Protein AF-A0A2T4HM24-F1 (afdb_monomer)

Nearest PDB structures (foldseek):
  4wzx-assembly1_A  TM=4.607E-01  e=9.604E+00  Homo sapiens

Radius of gyration: 13.15 Å; Cα contacts (8 Å, |Δi|>4): 70; chains: 1; bounding box: 29×18×39 Å

Mean predicted aligned error: 3.34 Å

pLDDT: mean 93.31, std 4.09, range [77.31, 97.5]

Secondary structure (DSSP, 8-state):
--HHHHHHHHHHHHTT--TTSEETTEEGGGGGHHHHHHHHHHHTT-PPTTS-HHHHHHHHHHHHHHHHT-

Foldseek 3Di:
DAPLLVQLQVVCVVVVHDQQDDDPNGGPSLVSSVVSLVVLVVCLVPDDPPDDNVVSNVSSVSNNVVSVVD

Structure (mmCIF, N/CA/C/O backbone):
data_AF-A0A2T4HM24-F1
#
_entry.id   AF-A0A2T4HM24-F1
#
loop_
_atom_site.group_PDB
_atom_site.id
_atom_site.type_symbol
_atom_site.label_atom_id
_atom_site.label_alt_id
_atom_site.label_comp_id
_atom_site.label_asym_id
_atom_site.label_entity_id
_atom_site.label_seq_id
_atom_site.pdbx_PDB_ins_code
_atom_site.Cartn_x
_atom_site.Cartn_y
_atom_site.Cartn_z
_atom_site.occupancy
_atom_site.B_iso_or_equiv
_atom_site.auth_seq_id
_atom_site.auth_comp_id
_atom_site.auth_asym_id
_atom_site.auth_atom_id
_atom_site.pdbx_PDB_model_num
ATOM 1 N N . MET A 1 1 ? -6.046 11.787 -4.180 1.00 77.31 1 MET A N 1
ATOM 2 C CA . MET A 1 1 ? -6.043 10.499 -3.456 1.00 77.31 1 MET A CA 1
ATOM 3 C C . MET A 1 1 ? -4.737 9.802 -3.770 1.00 77.31 1 MET A C 1
ATOM 5 O O . MET A 1 1 ? -4.452 9.622 -4.953 1.00 77.31 1 MET A O 1
ATOM 9 N N . LYS A 1 2 ? -3.957 9.502 -2.729 1.00 92.94 2 LYS A N 1
ATOM 10 C CA . LYS A 1 2 ? -2.650 8.839 -2.818 1.00 92.94 2 LYS A CA 1
ATOM 11 C C . LYS A 1 2 ? -2.807 7.422 -3.400 1.00 92.94 2 LYS A C 1
ATOM 13 O O . LYS A 1 2 ? -3.871 6.808 -3.265 1.00 92.94 2 LYS A O 1
ATOM 18 N N . THR A 1 3 ? -1.789 6.911 -4.084 1.00 95.25 3 THR A N 1
ATOM 19 C CA . THR A 1 3 ? -1.769 5.548 -4.641 1.00 95.25 3 THR A CA 1
ATOM 20 C C . THR A 1 3 ? -1.906 4.503 -3.539 1.00 95.25 3 THR A C 1
ATOM 22 O O . THR A 1 3 ? -2.732 3.594 -3.665 1.00 95.25 3 THR A O 1
ATOM 25 N N . ILE A 1 4 ? -1.186 4.679 -2.428 1.00 96.44 4 ILE A N 1
ATOM 26 C CA . ILE A 1 4 ? -1.275 3.767 -1.283 1.00 96.44 4 ILE A CA 1
ATOM 27 C C . ILE A 1 4 ? -2.672 3.775 -0.645 1.00 96.44 4 ILE A C 1
ATOM 29 O O . ILE A 1 4 ? -3.213 2.720 -0.323 1.00 96.44 4 ILE A O 1
ATOM 33 N N . GLU A 1 5 ? -3.308 4.950 -0.545 1.00 95.88 5 GLU A N 1
ATOM 34 C CA . GLU A 1 5 ? -4.667 5.091 -0.012 1.00 95.88 5 GLU A CA 1
ATOM 35 C C . GLU A 1 5 ? -5.666 4.33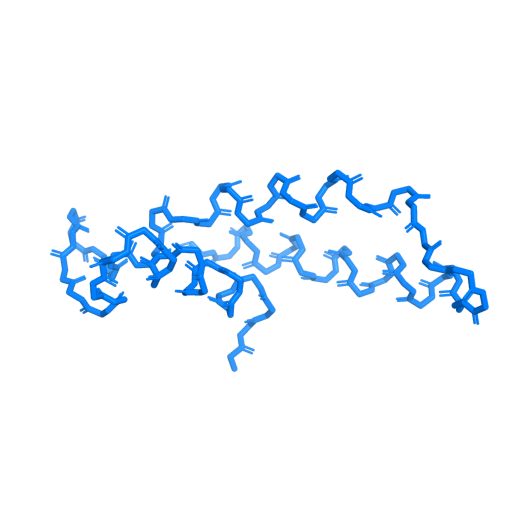7 -0.894 1.00 95.88 5 GLU A C 1
ATOM 37 O O . GLU A 1 5 ? -6.517 3.609 -0.388 1.00 95.88 5 GLU A O 1
ATOM 42 N N . ARG A 1 6 ? -5.544 4.460 -2.223 1.00 96.44 6 ARG A N 1
ATOM 43 C CA . ARG A 1 6 ? -6.405 3.731 -3.162 1.00 96.44 6 ARG A CA 1
ATOM 44 C C . ARG A 1 6 ? -6.276 2.215 -2.981 1.00 96.44 6 ARG A C 1
ATOM 46 O O . ARG A 1 6 ? -7.293 1.526 -2.970 1.00 96.44 6 ARG A O 1
ATOM 53 N N . ALA A 1 7 ? -5.054 1.706 -2.838 1.00 97.00 7 ALA A N 1
ATOM 54 C CA . ALA A 1 7 ? -4.806 0.282 -2.627 1.00 97.00 7 ALA A CA 1
ATOM 55 C C . ALA A 1 7 ? -5.356 -0.200 -1.274 1.00 97.00 7 ALA A C 1
ATOM 57 O O . ALA A 1 7 ? -6.073 -1.195 -1.223 1.00 97.00 7 ALA A O 1
ATOM 58 N N . ALA A 1 8 ? -5.102 0.542 -0.195 1.00 96.88 8 ALA A N 1
ATOM 59 C CA . ALA A 1 8 ? -5.593 0.213 1.141 1.00 96.88 8 ALA A CA 1
ATOM 60 C C . ALA A 1 8 ? -7.132 0.210 1.212 1.00 96.88 8 ALA A C 1
ATOM 62 O O . ALA A 1 8 ? -7.733 -0.696 1.786 1.00 96.88 8 ALA A O 1
ATOM 63 N N . ARG A 1 9 ? -7.790 1.171 0.552 1.00 96.94 9 ARG A N 1
ATOM 64 C CA . ARG A 1 9 ? -9.252 1.202 0.384 1.00 96.94 9 ARG A CA 1
ATOM 65 C C . ARG A 1 9 ? -9.778 -0.003 -0.391 1.00 96.94 9 ARG A C 1
ATOM 67 O O . ARG A 1 9 ? -10.768 -0.603 0.019 1.00 96.94 9 ARG A O 1
ATOM 74 N N . ALA A 1 10 ? -9.102 -0.389 -1.473 1.00 97.19 10 ALA A N 1
ATOM 75 C CA . ALA A 1 10 ? -9.476 -1.565 -2.252 1.00 97.19 10 ALA A CA 1
ATOM 76 C C . ALA A 1 10 ? -9.362 -2.863 -1.433 1.00 97.19 10 ALA A C 1
ATOM 78 O O . ALA A 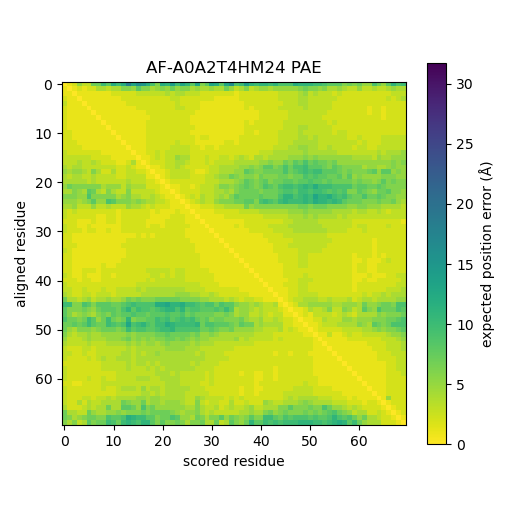1 10 ? -10.267 -3.690 -1.504 1.00 97.19 10 ALA A O 1
ATOM 79 N N . LEU A 1 11 ? -8.305 -3.014 -0.626 1.00 96.94 11 LEU A N 1
ATOM 80 C CA . LEU A 1 11 ? -8.131 -4.150 0.289 1.00 96.94 11 LEU A CA 1
ATOM 81 C C . LEU A 1 11 ? -9.200 -4.168 1.389 1.00 96.94 11 LEU A C 1
ATOM 83 O O . LEU A 1 11 ? -9.824 -5.194 1.627 1.00 96.94 11 LEU A O 1
ATOM 87 N N . CYS A 1 12 ? -9.481 -3.014 1.993 1.00 96.50 12 CYS A N 1
ATOM 88 C CA . CYS A 1 12 ? -10.540 -2.864 2.990 1.00 96.50 12 CYS A CA 1
ATOM 89 C C . CYS A 1 12 ? -11.911 -3.280 2.431 1.00 96.50 12 CYS A C 1
ATOM 91 O O . CYS A 1 12 ? -12.647 -4.041 3.059 1.00 96.50 12 CYS A O 1
ATOM 93 N N . LYS A 1 13 ? -12.221 -2.849 1.203 1.00 96.38 13 LYS A N 1
ATOM 94 C CA . LYS A 1 13 ? -13.442 -3.244 0.496 1.00 96.38 13 LYS A CA 1
ATOM 95 C C . LYS A 1 13 ? -13.457 -4.731 0.132 1.00 96.38 13 LYS A C 1
ATOM 97 O O . LYS A 1 13 ? -14.517 -5.347 0.200 1.00 96.38 13 LYS A O 1
ATOM 102 N N . PHE A 1 14 ? -12.319 -5.292 -0.275 1.00 96.81 14 PHE A N 1
ATOM 103 C CA . PHE A 1 14 ? -12.183 -6.717 -0.586 1.00 96.81 14 PHE A CA 1
ATOM 104 C C . PHE A 1 14 ? -12.514 -7.592 0.632 1.00 96.81 14 PHE A C 1
ATOM 106 O O . PHE A 1 14 ? -13.248 -8.567 0.492 1.00 96.81 14 PHE A O 1
ATOM 113 N N . ASP A 1 15 ? -12.089 -7.172 1.824 1.00 96.00 15 ASP A N 1
ATOM 114 C CA . ASP A 1 15 ? -12.405 -7.830 3.099 1.00 96.00 15 ASP A CA 1
ATOM 115 C C . ASP A 1 15 ? -13.842 -7.570 3.600 1.00 96.00 15 ASP A C 1
ATOM 117 O O . ASP A 1 15 ? -14.243 -8.071 4.649 1.00 96.00 15 ASP A O 1
ATOM 121 N N . GLY A 1 16 ? -14.645 -6.791 2.867 1.00 95.19 16 GLY A N 1
ATOM 122 C CA . GLY A 1 16 ? -16.037 -6.494 3.217 1.00 95.19 16 GLY A CA 1
ATOM 123 C C . GLY A 1 16 ? -16.213 -5.391 4.263 1.00 95.19 16 GLY A C 1
ATOM 124 O O . GLY A 1 16 ? -17.321 -5.192 4.765 1.00 95.19 16 GLY A O 1
ATOM 125 N N . HIS A 1 17 ? -15.158 -4.643 4.584 1.00 93.81 17 HIS A N 1
ATOM 126 C CA . HIS A 1 17 ? -15.231 -3.533 5.523 1.00 93.81 17 HIS A CA 1
ATOM 127 C C . HIS A 1 17 ? -15.585 -2.213 4.827 1.00 93.81 17 HIS A C 1
ATOM 129 O O . HIS A 1 17 ? -15.155 -1.908 3.713 1.00 93.81 17 HIS A O 1
ATOM 135 N N . ALA A 1 18 ? -16.377 -1.384 5.508 1.00 91.25 18 ALA A N 1
ATOM 136 C CA . ALA A 1 18 ? -16.676 -0.037 5.042 1.00 91.25 18 ALA A CA 1
ATOM 137 C C . ALA A 1 18 ? -15.456 0.875 5.254 1.00 91.25 18 ALA A C 1
ATOM 139 O O . ALA A 1 18 ? -15.081 1.170 6.382 1.00 91.25 18 ALA A O 1
ATOM 140 N N . GLU A 1 19 ? -14.867 1.379 4.170 1.00 89.12 19 GLU A N 1
ATOM 141 C CA . GLU A 1 19 ? -13.572 2.081 4.186 1.00 89.12 19 GLU A CA 1
ATOM 142 C C . GLU A 1 19 ? -13.482 3.259 5.174 1.00 89.12 19 GLU A C 1
ATOM 144 O O . GLU A 1 19 ? -12.422 3.514 5.743 1.00 89.12 19 GLU A O 1
ATOM 149 N N . ASN A 1 20 ? -14.583 3.995 5.367 1.00 92.19 20 ASN A N 1
ATOM 150 C CA . ASN A 1 20 ? -14.612 5.254 6.120 1.00 92.19 20 ASN A CA 1
ATOM 151 C C . ASN A 1 20 ? -15.183 5.130 7.542 1.00 92.19 20 ASN A C 1
ATOM 153 O O . ASN A 1 20 ? 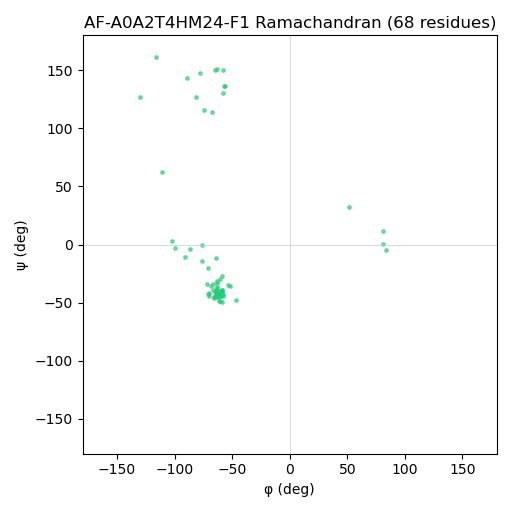-15.312 6.153 8.219 1.00 92.19 20 ASN A O 1
ATOM 157 N N . ILE A 1 21 ? -15.541 3.927 8.011 1.00 90.88 21 ILE A N 1
ATOM 158 C CA . ILE A 1 21 ? -15.900 3.766 9.430 1.00 90.88 21 ILE A CA 1
ATOM 159 C C . ILE A 1 21 ? -14.669 4.040 10.289 1.00 90.88 21 ILE A C 1
ATOM 161 O O . ILE A 1 21 ? -13.541 3.824 9.849 1.00 90.88 21 ILE A O 1
ATOM 165 N N . LYS A 1 22 ? -14.874 4.533 11.510 1.00 90.94 22 LYS A N 1
ATOM 166 C CA . LYS A 1 22 ? -13.766 4.736 12.441 1.00 90.94 22 LYS A CA 1
ATOM 167 C C . LYS A 1 22 ? -13.409 3.417 13.120 1.00 90.94 22 LYS A C 1
ATOM 169 O O . LYS A 1 22 ? -14.271 2.799 13.737 1.00 90.94 22 LYS A O 1
ATOM 174 N N . PHE A 1 23 ? -12.138 3.053 13.056 1.00 88.50 23 PHE A N 1
ATOM 175 C CA . PHE A 1 23 ? -11.513 1.972 13.802 1.00 88.50 23 PHE A CA 1
ATOM 176 C C . PHE A 1 23 ? -10.250 2.540 14.458 1.00 88.50 23 PHE A C 1
ATOM 178 O O . PHE A 1 23 ? -9.473 3.227 13.801 1.00 88.50 23 PHE A O 1
ATOM 185 N N . GLU A 1 24 ? -10.111 2.374 15.775 1.00 87.44 24 GLU A N 1
ATOM 186 C CA . GLU A 1 24 ? -8.978 2.921 16.554 1.00 87.44 24 GLU A CA 1
ATOM 187 C C . GLU A 1 24 ? -8.719 4.431 16.342 1.00 87.44 24 GLU A C 1
ATOM 189 O O . GLU A 1 24 ? -7.596 4.919 16.394 1.00 87.44 24 GLU A O 1
ATOM 194 N N . GLY A 1 25 ? -9.780 5.209 16.099 1.00 89.94 25 GLY A N 1
ATOM 195 C CA . GLY A 1 25 ? -9.688 6.661 15.895 1.00 89.94 25 GLY A CA 1
ATOM 196 C C . GLY A 1 25 ? -9.331 7.101 14.469 1.00 89.94 25 GLY A C 1
ATOM 197 O O . GLY A 1 25 ? -9.417 8.296 14.179 1.00 89.94 25 GLY A O 1
ATOM 198 N N . ALA A 1 26 ? -9.039 6.170 13.560 1.00 91.75 26 ALA A N 1
ATOM 199 C CA . ALA A 1 26 ? -8.751 6.428 12.151 1.00 91.75 26 ALA A CA 1
ATOM 200 C C . ALA A 1 26 ? -9.811 5.797 11.224 1.00 91.75 26 ALA A C 1
ATOM 202 O O . ALA A 1 26 ? -10.560 4.919 11.646 1.00 91.75 26 ALA A O 1
ATOM 203 N N . PRO A 1 27 ? -9.927 6.228 9.954 1.00 94.56 27 PRO A N 1
ATOM 204 C CA . PRO A 1 27 ? -10.703 5.490 8.959 1.00 94.56 27 PRO A CA 1
ATOM 205 C C . PRO A 1 27 ? -10.191 4.050 8.805 1.00 94.56 27 PRO A C 1
ATOM 207 O O . PRO A 1 27 ? -8.983 3.851 8.694 1.00 94.56 27 PRO A O 1
ATOM 210 N N . MET A 1 28 ? -11.095 3.073 8.730 1.00 95.12 28 MET A N 1
ATOM 211 C CA . MET A 1 28 ? -10.789 1.636 8.673 1.00 95.12 28 MET 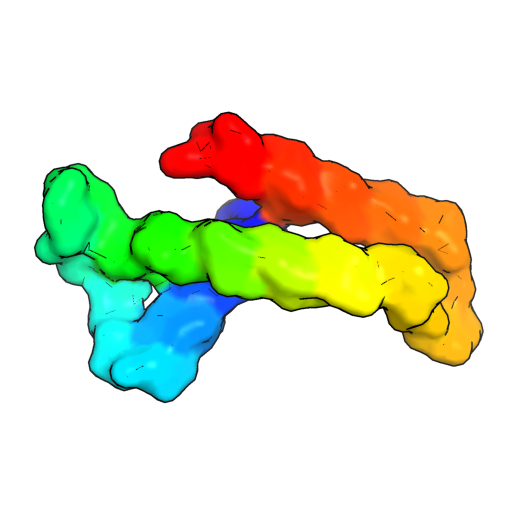A CA 1
ATOM 212 C C . MET A 1 28 ? -9.781 1.269 7.582 1.00 95.12 28 MET A C 1
ATOM 214 O O . MET A 1 28 ? -8.938 0.401 7.782 1.00 95.12 28 MET A O 1
ATOM 218 N N . TRP A 1 29 ? -9.814 1.947 6.430 1.00 95.94 29 TRP A N 1
ATOM 219 C CA . TRP A 1 29 ? -8.839 1.704 5.364 1.00 95.94 29 TRP A CA 1
ATOM 220 C C . TRP A 1 29 ? -7.381 1.923 5.808 1.00 95.94 29 TRP A C 1
ATOM 222 O O . TRP A 1 29 ? -6.496 1.287 5.247 1.00 95.94 29 TRP A O 1
ATOM 232 N N . ARG A 1 30 ? -7.092 2.772 6.810 1.00 96.12 30 ARG A N 1
ATOM 233 C CA . ARG A 1 30 ? -5.710 3.004 7.275 1.00 96.12 30 ARG A CA 1
ATOM 234 C C . ARG A 1 30 ? -5.071 1.745 7.858 1.00 96.12 30 ARG A C 1
ATOM 236 O O . ARG A 1 30 ? -3.877 1.539 7.665 1.00 96.12 30 ARG A O 1
ATOM 243 N N . SER A 1 31 ? -5.857 0.858 8.467 1.00 95.88 31 SER A N 1
ATOM 244 C CA . SER A 1 31 ? -5.381 -0.438 8.974 1.00 95.88 31 SER A CA 1
ATOM 245 C C . SER A 1 31 ? -4.888 -1.382 7.867 1.00 95.88 31 SER A C 1
ATOM 247 O O . SER A 1 31 ? -4.253 -2.389 8.166 1.00 95.88 31 SER A O 1
ATOM 249 N N . TYR A 1 32 ? -5.155 -1.048 6.597 1.00 96.69 32 TYR A N 1
ATOM 250 C CA . TYR A 1 32 ? -4.732 -1.795 5.411 1.00 96.69 32 TYR A CA 1
ATOM 251 C C . TYR A 1 32 ? -3.492 -1.213 4.713 1.00 96.69 32 TYR A C 1
ATOM 253 O O . TYR A 1 32 ? -3.016 -1.779 3.725 1.00 96.69 3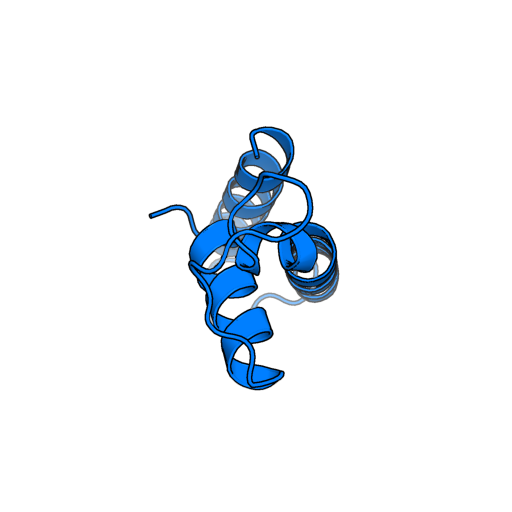2 TYR A O 1
ATOM 261 N N . VAL A 1 33 ? -2.954 -0.084 5.195 1.00 96.62 33 VAL A N 1
ATOM 262 C CA . VAL A 1 33 ? -1.735 0.533 4.641 1.00 96.62 33 VAL A CA 1
ATOM 263 C C . VAL A 1 33 ? -0.529 -0.422 4.683 1.00 96.62 33 VAL A C 1
ATOM 265 O O . VAL A 1 33 ? 0.150 -0.524 3.659 1.00 96.62 33 VAL A O 1
ATOM 268 N N . PRO A 1 34 ? -0.272 -1.192 5.764 1.00 97.06 34 PRO A N 1
ATOM 269 C CA . PRO A 1 34 ? 0.828 -2.162 5.785 1.00 97.06 34 PRO A CA 1
ATOM 270 C C . PRO A 1 34 ? 0.727 -3.237 4.689 1.00 97.06 34 PRO A C 1
ATOM 272 O O . PRO A 1 34 ? 1.727 -3.592 4.066 1.00 97.06 34 P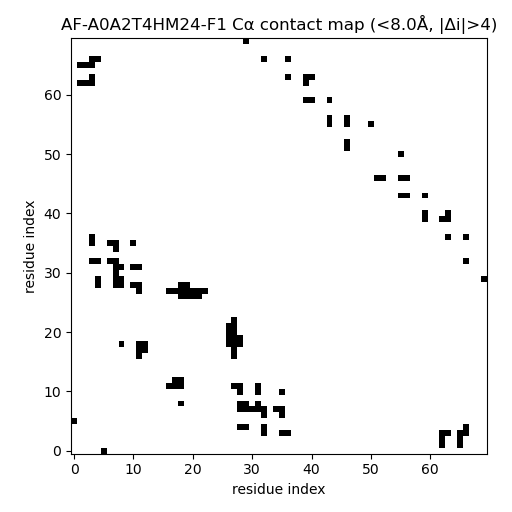RO A O 1
ATOM 275 N N . GLN A 1 35 ? -0.480 -3.727 4.408 1.00 97.50 35 GLN A N 1
ATOM 276 C CA . GLN A 1 35 ? -0.752 -4.734 3.382 1.00 97.50 35 GLN A CA 1
ATOM 277 C C . GLN A 1 35 ? -0.564 -4.143 1.980 1.00 97.50 35 GLN A C 1
ATOM 279 O O . GLN A 1 35 ? 0.051 -4.772 1.119 1.00 97.50 35 GLN A O 1
ATOM 284 N N . ALA A 1 36 ? -1.032 -2.910 1.760 1.00 97.19 36 ALA A N 1
ATOM 285 C CA . ALA A 1 36 ? -0.793 -2.190 0.514 1.00 97.19 36 ALA A CA 1
ATOM 286 C C . ALA A 1 36 ? 0.711 -1.963 0.276 1.00 97.19 36 ALA A C 1
ATOM 288 O O . ALA A 1 36 ? 1.197 -2.190 -0.832 1.00 97.19 36 ALA A O 1
ATOM 289 N N . ARG A 1 37 ? 1.465 -1.594 1.320 1.00 97.50 37 ARG A N 1
ATOM 290 C CA . ARG A 1 37 ? 2.925 -1.431 1.261 1.00 97.50 37 ARG A CA 1
ATOM 291 C C . ARG A 1 37 ? 3.613 -2.741 0.880 1.00 97.50 37 ARG A C 1
ATOM 293 O O . ARG A 1 37 ? 4.395 -2.758 -0.065 1.00 97.50 37 ARG A O 1
ATOM 300 N N . ALA A 1 38 ? 3.255 -3.843 1.542 1.00 97.50 38 ALA A N 1
ATOM 301 C CA . ALA A 1 38 ? 3.792 -5.169 1.240 1.00 97.50 38 ALA A CA 1
ATOM 302 C C . ALA A 1 38 ? 3.528 -5.598 -0.216 1.00 97.50 38 ALA A C 1
ATOM 304 O O . ALA A 1 38 ? 4.411 -6.158 -0.866 1.00 97.50 38 ALA A O 1
ATOM 305 N N . MET A 1 39 ? 2.342 -5.294 -0.756 1.00 96.19 39 MET A N 1
ATOM 306 C CA . MET A 1 39 ? 2.016 -5.541 -2.164 1.00 96.19 39 MET A CA 1
ATOM 307 C C . MET A 1 39 ? 2.943 -4.758 -3.107 1.00 96.19 39 MET A C 1
ATOM 309 O O . MET A 1 39 ? 3.496 -5.345 -4.037 1.00 96.19 39 MET A O 1
ATOM 313 N N . PHE A 1 40 ? 3.136 -3.454 -2.875 1.00 96.38 40 PHE A N 1
ATOM 314 C CA . PHE A 1 40 ? 4.022 -2.624 -3.701 1.00 96.38 40 PHE A CA 1
ATOM 315 C C . PHE A 1 40 ? 5.492 -3.055 -3.598 1.00 96.38 40 PHE A C 1
ATOM 317 O O . PHE A 1 40 ? 6.170 -3.150 -4.623 1.00 96.38 40 PHE A O 1
ATOM 324 N N . ASP A 1 41 ? 5.965 -3.401 -2.398 1.00 95.25 41 ASP A N 1
ATOM 325 C CA . ASP A 1 41 ? 7.305 -3.957 -2.179 1.00 95.25 41 ASP A CA 1
ATOM 326 C C . ASP A 1 41 ? 7.522 -5.261 -2.973 1.00 95.25 41 ASP A C 1
ATOM 328 O O . ASP A 1 41 ? 8.585 -5.447 -3.573 1.00 95.25 41 ASP A O 1
ATOM 332 N N . ALA A 1 42 ? 6.516 -6.144 -3.023 1.00 96.06 42 ALA A N 1
ATOM 333 C CA . ALA A 1 42 ? 6.595 -7.431 -3.716 1.00 96.06 42 ALA A CA 1
ATOM 334 C C . ALA A 1 42 ? 6.671 -7.297 -5.246 1.00 96.06 42 ALA A C 1
ATOM 336 O O . ALA A 1 42 ? 7.362 -8.080 -5.900 1.00 96.06 42 ALA A O 1
ATOM 337 N N . ILE A 1 43 ? 5.983 -6.309 -5.830 1.00 94.75 43 ILE A N 1
ATOM 338 C CA . ILE A 1 43 ? 5.965 -6.096 -7.289 1.00 94.75 43 ILE A CA 1
ATOM 339 C C . ILE A 1 43 ? 7.061 -5.140 -7.778 1.00 94.75 43 ILE A C 1
ATOM 341 O O . ILE A 1 43 ? 7.316 -5.059 -8.981 1.00 94.75 43 ILE A O 1
ATOM 345 N N . ARG A 1 44 ? 7.757 -4.448 -6.866 1.00 91.94 44 ARG A N 1
ATOM 346 C CA . ARG A 1 44 ? 8.878 -3.548 -7.179 1.00 91.94 44 ARG A CA 1
ATOM 347 C C . ARG A 1 44 ? 9.917 -4.118 -8.154 1.00 91.94 44 ARG A C 1
ATOM 349 O O . ARG A 1 44 ? 10.278 -3.400 -9.090 1.00 91.94 44 ARG A O 1
ATOM 356 N N . PRO A 1 45 ? 10.422 -5.358 -7.994 1.00 90.12 45 PRO A N 1
ATOM 357 C CA . PRO A 1 45 ? 11.413 -5.904 -8.921 1.00 90.12 45 PRO A CA 1
ATOM 358 C C . PRO A 1 45 ? 10.813 -6.362 -10.262 1.00 90.12 45 PRO A C 1
ATOM 360 O O . PRO A 1 45 ? 11.564 -6.564 -11.214 1.00 90.12 45 PRO A O 1
ATOM 363 N N . SER A 1 46 ? 9.489 -6.504 -10.351 1.00 90.56 46 SER A N 1
ATOM 364 C CA . SER A 1 46 ? 8.787 -7.222 -11.420 1.00 90.56 46 SER A CA 1
ATOM 365 C C . SER A 1 46 ? 7.995 -6.272 -12.316 1.00 90.56 46 SER A C 1
ATOM 367 O O . SER A 1 46 ? 6.768 -6.349 -12.394 1.00 90.56 46 SER A O 1
ATOM 369 N N . ALA A 1 47 ? 8.696 -5.357 -12.990 1.00 89.25 47 ALA A N 1
ATOM 370 C CA . ALA A 1 47 ? 8.066 -4.481 -13.974 1.00 89.25 47 ALA A CA 1
ATOM 371 C C . ALA A 1 47 ? 7.353 -5.312 -15.065 1.00 89.25 47 ALA A C 1
ATOM 373 O O . ALA A 1 47 ? 7.928 -6.294 -15.547 1.00 89.25 47 ALA A O 1
ATOM 374 N N . PRO A 1 48 ? 6.126 -4.941 -15.478 1.00 90.31 48 PRO A N 1
ATOM 375 C CA . PRO A 1 48 ? 5.430 -5.625 -16.562 1.00 90.31 48 PRO A CA 1
ATOM 376 C C . PRO A 1 48 ? 6.235 -5.615 -17.867 1.00 90.31 48 PRO A C 1
ATOM 378 O O . PRO A 1 48 ? 6.976 -4.671 -18.152 1.00 90.31 48 PRO A O 1
ATOM 3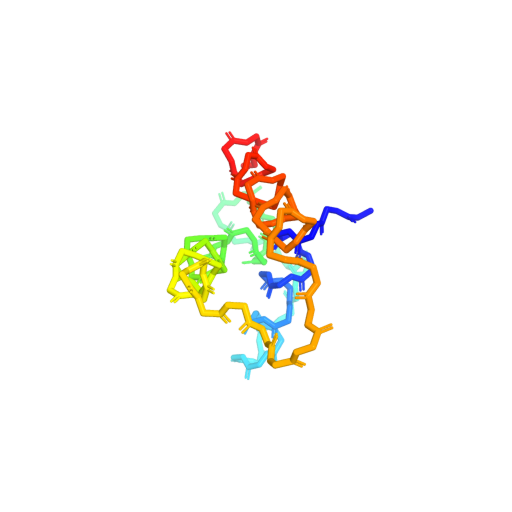81 N N . ALA A 1 49 ? 6.055 -6.642 -18.699 1.00 92.00 49 ALA A N 1
ATOM 382 C CA . ALA A 1 49 ? 6.686 -6.691 -20.013 1.00 92.00 49 ALA A CA 1
ATOM 383 C C . ALA A 1 49 ? 6.281 -5.471 -20.861 1.00 92.00 49 ALA A C 1
ATOM 385 O O . ALA A 1 49 ? 5.099 -5.149 -20.976 1.00 92.00 49 ALA A O 1
ATOM 386 N N . GLY A 1 50 ? 7.271 -4.795 -21.448 1.00 90.81 50 GLY A N 1
ATOM 387 C CA . GLY A 1 50 ? 7.059 -3.581 -22.241 1.00 90.81 50 GLY A CA 1
ATOM 388 C C . GLY A 1 50 ? 6.889 -2.294 -21.424 1.00 90.81 50 GLY A C 1
ATOM 389 O O . GLY A 1 50 ? 6.730 -1.233 -22.022 1.00 90.81 50 GLY A O 1
ATOM 390 N N . ALA A 1 51 ? 6.946 -2.354 -20.090 1.00 91.62 51 ALA A N 1
ATOM 391 C CA . ALA A 1 51 ? 6.979 -1.157 -19.259 1.00 91.62 51 ALA A CA 1
ATOM 392 C C . ALA A 1 51 ? 8.378 -0.523 -19.244 1.00 91.62 51 ALA A C 1
ATOM 394 O O . ALA A 1 51 ? 9.401 -1.212 -19.253 1.00 91.62 51 ALA A O 1
ATOM 395 N N . ASP A 1 52 ? 8.416 0.803 -19.135 1.00 95.06 52 ASP A N 1
ATOM 396 C CA . ASP A 1 52 ? 9.628 1.508 -18.734 1.00 95.06 52 ASP A CA 1
ATOM 397 C C . ASP A 1 52 ? 9.934 1.171 -17.265 1.00 95.06 52 ASP A C 1
ATOM 399 O O . ASP A 1 52 ? 9.185 1.524 -16.350 1.00 95.06 52 ASP A O 1
ATOM 403 N N . ILE A 1 53 ? 11.046 0.466 -17.045 1.00 92.56 53 ILE A N 1
ATOM 404 C CA . ILE A 1 53 ? 11.478 -0.010 -15.725 1.00 92.56 53 ILE A CA 1
ATOM 405 C C . ILE A 1 53 ? 11.782 1.160 -14.780 1.00 92.56 53 ILE A C 1
ATOM 407 O O . ILE A 1 53 ? 11.504 1.065 -13.583 1.00 92.56 53 ILE A O 1
ATOM 411 N N . ALA A 1 54 ? 12.355 2.254 -15.288 1.00 92.94 54 ALA A N 1
ATOM 412 C CA . ALA A 1 54 ? 12.678 3.418 -14.471 1.00 92.94 54 ALA A CA 1
ATOM 413 C C . ALA A 1 54 ? 11.395 4.133 -14.035 1.00 92.94 54 ALA A C 1
ATOM 415 O O . ALA A 1 54 ? 11.235 4.437 -12.852 1.00 92.94 54 ALA A O 1
ATOM 416 N N . ALA A 1 55 ? 10.450 4.312 -14.961 1.00 93.94 55 ALA A N 1
ATOM 417 C CA . ALA A 1 55 ? 9.146 4.891 -14.652 1.00 93.94 55 ALA A CA 1
ATOM 418 C C . ALA A 1 55 ? 8.335 4.011 -13.682 1.00 93.94 55 ALA A C 1
ATOM 420 O O . ALA A 1 55 ? 7.741 4.522 -12.733 1.00 93.94 55 ALA A O 1
ATOM 421 N N . TRP A 1 56 ? 8.352 2.686 -13.872 1.00 94.12 56 TRP A N 1
ATOM 422 C CA . TRP A 1 56 ? 7.712 1.721 -12.970 1.00 94.12 56 TRP A CA 1
ATOM 423 C C . TRP A 1 56 ? 8.256 1.821 -11.545 1.00 94.12 56 TRP A C 1
ATOM 425 O O . TRP A 1 56 ? 7.492 1.947 -10.589 1.00 94.12 56 TRP A O 1
ATOM 435 N N . ARG A 1 57 ? 9.586 1.817 -11.398 1.00 93.94 57 ARG A N 1
ATOM 436 C CA . ARG A 1 57 ? 10.232 1.950 -10.088 1.00 93.94 57 ARG A CA 1
ATOM 437 C C . ARG A 1 57 ? 9.917 3.290 -9.441 1.00 93.94 57 ARG A C 1
ATOM 439 O O . ARG A 1 57 ? 9.556 3.306 -8.273 1.00 93.94 57 ARG A O 1
ATOM 446 N N . ALA A 1 58 ? 9.988 4.389 -10.191 1.00 94.94 58 ALA A N 1
ATOM 447 C CA . ALA A 1 58 ? 9.660 5.712 -9.669 1.00 94.94 58 ALA A CA 1
ATOM 448 C C . ALA A 1 58 ? 8.212 5.788 -9.155 1.00 94.94 58 ALA A C 1
ATOM 450 O O . ALA A 1 58 ? 7.968 6.356 -8.094 1.00 94.94 58 ALA A O 1
ATOM 451 N N . MET A 1 59 ? 7.262 5.171 -9.866 1.00 94.94 59 MET A N 1
ATOM 452 C CA . MET A 1 59 ? 5.871 5.085 -9.418 1.00 94.94 59 MET A CA 1
ATOM 453 C C . MET A 1 59 ? 5.738 4.300 -8.105 1.00 94.94 59 MET A C 1
ATOM 455 O O . MET A 1 59 ? 5.041 4.751 -7.197 1.00 94.94 59 MET A O 1
ATOM 459 N N . ILE A 1 60 ? 6.407 3.150 -7.990 1.00 95.75 60 ILE A N 1
ATOM 460 C CA . ILE A 1 60 ? 6.359 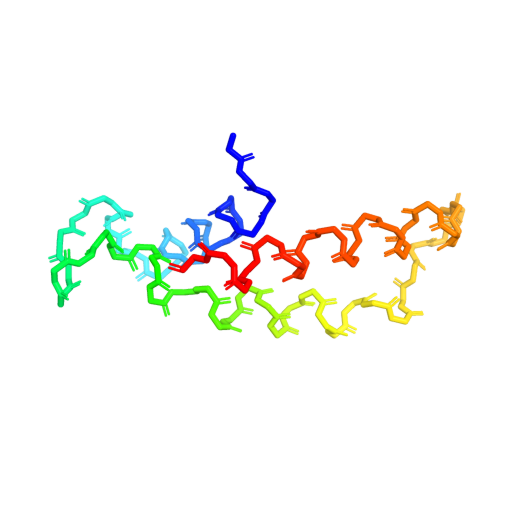2.329 -6.774 1.00 95.75 60 ILE A CA 1
ATOM 461 C C . ILE A 1 60 ? 7.003 3.046 -5.592 1.00 95.75 60 ILE A C 1
ATOM 463 O O . ILE A 1 60 ? 6.407 3.084 -4.523 1.00 95.75 60 ILE A O 1
ATOM 467 N N . GLU A 1 61 ? 8.172 3.654 -5.774 1.00 94.81 61 GLU A N 1
ATOM 468 C CA . GLU A 1 61 ? 8.844 4.396 -4.704 1.00 94.81 61 GLU A CA 1
ATOM 469 C C . GLU A 1 61 ? 8.014 5.608 -4.254 1.00 94.81 61 GLU A C 1
ATOM 471 O O . GLU A 1 61 ? 7.901 5.865 -3.057 1.00 94.81 61 GLU A O 1
ATOM 476 N N . ALA A 1 62 ? 7.339 6.299 -5.180 1.00 94.88 62 ALA A N 1
ATOM 477 C CA . ALA A 1 62 ? 6.390 7.351 -4.821 1.00 94.88 62 ALA A CA 1
ATOM 478 C C . ALA A 1 62 ? 5.213 6.805 -3.990 1.00 94.88 62 ALA A C 1
ATOM 480 O O . ALA A 1 62 ? 4.844 7.407 -2.984 1.00 94.88 62 ALA A O 1
ATOM 481 N N . ALA A 1 63 ? 4.649 5.652 -4.367 1.00 93.75 63 ALA A N 1
ATOM 482 C CA . ALA A 1 63 ? 3.572 5.010 -3.611 1.00 93.75 63 ALA A CA 1
ATOM 483 C C . ALA A 1 63 ? 4.026 4.513 -2.225 1.00 93.75 63 ALA A C 1
ATOM 485 O O . ALA A 1 63 ? 3.246 4.554 -1.276 1.00 93.75 63 ALA A O 1
ATOM 486 N N . LEU A 1 64 ? 5.272 4.055 -2.089 1.00 93.12 64 LEU A N 1
ATOM 487 C CA . LEU A 1 64 ? 5.839 3.646 -0.803 1.00 93.12 64 LEU A CA 1
ATOM 488 C C . LEU A 1 64 ? 6.097 4.855 0.103 1.00 93.12 64 LEU A C 1
ATOM 490 O O . LEU A 1 64 ? 5.724 4.809 1.271 1.00 93.12 64 LEU A O 1
ATOM 494 N N . GLY A 1 65 ? 6.633 5.956 -0.433 1.00 92.62 65 GLY A N 1
ATOM 495 C CA . GLY A 1 65 ? 6.833 7.191 0.335 1.00 92.62 65 GLY A CA 1
ATOM 496 C C . GLY A 1 65 ? 5.521 7.812 0.825 1.00 92.62 65 GLY A C 1
ATOM 497 O O . GLY A 1 65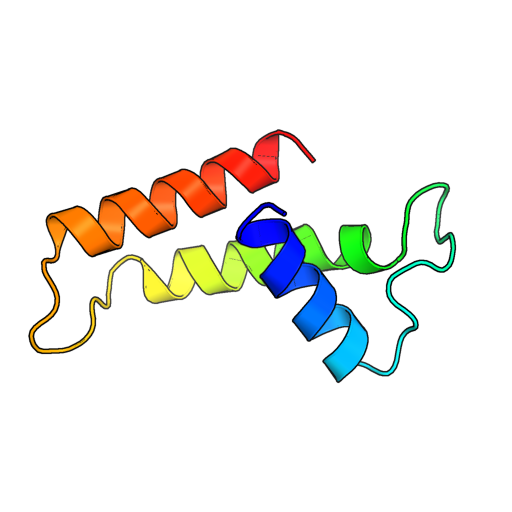 ? 5.448 8.338 1.929 1.00 92.62 65 GLY A O 1
ATOM 498 N N . GLU A 1 66 ? 4.437 7.678 0.055 1.00 93.06 66 GLU A N 1
ATOM 499 C CA . GLU A 1 66 ? 3.102 8.082 0.501 1.00 93.06 66 GLU A CA 1
ATOM 500 C C . GLU A 1 66 ? 2.621 7.334 1.754 1.00 93.06 66 GLU A C 1
ATOM 502 O O . GLU A 1 66 ? 1.798 7.894 2.480 1.00 93.06 66 GLU A O 1
ATOM 507 N N . ALA A 1 67 ? 3.066 6.086 1.959 1.00 82.75 67 ALA A N 1
ATOM 508 C CA . ALA A 1 67 ? 2.679 5.240 3.087 1.00 82.75 67 ALA A CA 1
ATOM 509 C C . ALA A 1 67 ? 3.299 5.722 4.402 1.00 82.75 67 ALA A C 1
ATOM 511 O O . ALA A 1 67 ? 2.652 5.626 5.438 1.00 82.75 67 ALA A O 1
ATOM 512 N N . ASP A 1 68 ? 4.518 6.261 4.344 1.00 85.81 68 ASP A N 1
ATOM 513 C CA . ASP A 1 68 ? 5.250 6.756 5.515 1.00 85.81 68 ASP A CA 1
ATOM 514 C C . ASP A 1 68 ? 4.637 8.062 6.075 1.00 85.81 68 ASP A C 1
ATOM 516 O O . ASP A 1 68 ? 4.827 8.397 7.243 1.00 85.81 68 ASP A O 1
ATOM 520 N N . ASP A 1 69 ? 3.854 8.776 5.259 1.00 82.44 69 ASP A N 1
ATOM 521 C CA . ASP A 1 69 ? 3.129 10.002 5.626 1.00 82.44 69 ASP A CA 1
ATOM 522 C C . ASP A 1 69 ? 1.728 9.756 6.242 1.00 82.44 69 ASP A C 1
ATOM 524 O O . ASP A 1 69 ? 1.007 10.722 6.535 1.00 82.44 69 ASP A O 1
ATOM 528 N N . LEU A 1 70 ? 1.260 8.502 6.314 1.00 81.44 70 LEU A N 1
ATOM 529 C CA . LEU A 1 70 ? -0.122 8.139 6.676 1.00 81.44 70 LEU A CA 1
ATOM 530 C C . LEU A 1 70 ? -0.235 7.478 8.049 1.00 81.44 70 LEU A C 1
ATOM 532 O O . LEU A 1 70 ? -1.320 7.689 8.649 1.00 81.44 70 LEU A O 1
#

Sequence (70 aa):
MKTIERAARALCKFDGHAENIKFEGAPMWRSYVPQARAMFDAIRPSAPAGADIAAWRAMIEAALGEADDL

Solvent-accessible surface area (backbone atoms only — not comparable to full-atom values): 4004 Å² total; per-residue (Å²): 134,56,64,34,56,54,44,5,33,50,51,26,46,71,74,71,44,64,40,76,45,76,47,98,89,37,44,40,17,62,82,28,40,67,60,34,44,52,53,47,64,69,46,56,88,60,63,59,90,92,54,60,59,68,62,50,41,53,52,44,54,53,32,49,57,54,53,78,78,108

Organism: NCBI:txid114404